Protein AF-A0A017HUB7-F1 (afdb_monomer_lite)

pLDDT: mean 92.75, std 10.97, range [47.0, 98.69]

InterPro domains:
  IPR011008 Dimeric alpha-beta barrel [SSF54909] (2-43)

Organism: NCBI:txid442562

Sequence (48 aa):
MDWASLEDHTVGFRGSEAFTQWRALVSPHFAAPPVVTHSEEVLSSGAG

Structure (mmCIF, N/CA/C/O backbone):
data_AF-A0A017HUB7-F1
#
_entry.id   AF-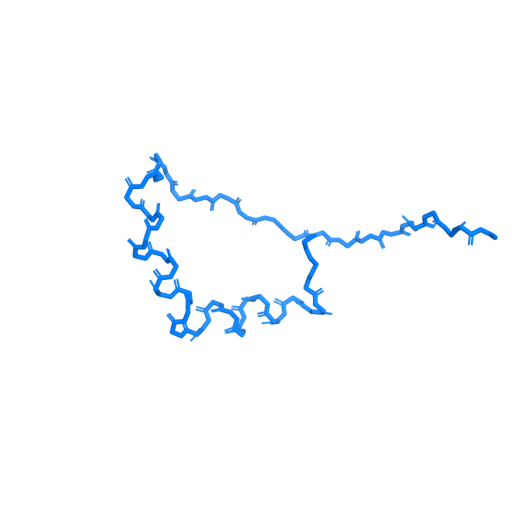A0A017HUB7-F1
#
loop_
_atom_site.group_PDB
_atom_site.id
_atom_site.type_symbol
_atom_site.label_atom_id
_atom_site.label_alt_id
_atom_site.label_comp_id
_atom_site.label_asym_id
_atom_site.label_entity_id
_atom_site.label_seq_id
_atom_site.pdbx_PDB_ins_code
_atom_site.Cartn_x
_atom_site.Cartn_y
_atom_site.Cartn_z
_atom_site.occupancy
_atom_site.B_iso_or_equiv
_atom_site.auth_seq_id
_atom_site.auth_comp_id
_atom_site.auth_asym_id
_atom_site.auth_atom_id
_atom_site.pdbx_PDB_model_num
ATOM 1 N N . MET A 1 1 ? 4.452 12.357 -1.587 1.00 63.50 1 MET A N 1
ATOM 2 C CA . MET A 1 1 ? 3.384 11.364 -1.305 1.00 63.50 1 MET A CA 1
ATOM 3 C C . MET A 1 1 ? 3.843 10.738 -0.027 1.00 63.50 1 MET A C 1
ATOM 5 O O . MET A 1 1 ? 4.671 9.839 -0.067 1.00 63.50 1 MET A O 1
ATOM 9 N N . ASP A 1 2 ? 3.390 11.308 1.075 1.00 85.81 2 ASP A N 1
ATOM 10 C CA . ASP A 1 2 ? 4.089 11.161 2.340 1.00 85.81 2 ASP A CA 1
ATOM 11 C C . ASP A 1 2 ? 3.139 10.527 3.336 1.00 85.81 2 ASP A C 1
ATOM 13 O O . ASP A 1 2 ? 1.967 10.899 3.433 1.00 85.81 2 ASP A O 1
ATOM 17 N N . TRP A 1 3 ? 3.648 9.511 4.019 1.00 94.38 3 TRP A N 1
ATOM 18 C CA . TRP A 1 3 ? 2.976 8.888 5.143 1.00 94.38 3 TRP A CA 1
ATOM 19 C C . TRP A 1 3 ? 3.569 9.466 6.419 1.00 94.38 3 TRP A C 1
ATOM 21 O O . TRP A 1 3 ? 4.778 9.679 6.485 1.00 94.38 3 TRP A O 1
ATOM 31 N N . ALA A 1 4 ? 2.733 9.698 7.430 1.00 95.31 4 ALA A N 1
ATOM 32 C CA . ALA A 1 4 ? 3.224 10.138 8.733 1.00 95.31 4 ALA A CA 1
ATOM 33 C C . ALA A 1 4 ? 4.049 9.037 9.429 1.00 95.31 4 ALA A C 1
ATOM 35 O O . ALA A 1 4 ? 4.973 9.346 10.176 1.00 95.31 4 ALA A O 1
ATOM 36 N N . SER A 1 5 ? 3.753 7.763 9.149 1.00 95.62 5 SER A N 1
ATOM 37 C CA . SER A 1 5 ? 4.517 6.600 9.606 1.00 95.62 5 SER A CA 1
ATOM 38 C C . SER A 1 5 ? 4.489 5.448 8.592 1.00 95.62 5 SER A C 1
ATOM 40 O O . SER A 1 5 ? 3.660 5.407 7.676 1.00 95.62 5 SER A O 1
ATOM 42 N N . LEU A 1 6 ? 5.383 4.468 8.760 1.00 96.38 6 LEU A N 1
ATOM 43 C CA . LEU A 1 6 ? 5.377 3.244 7.952 1.00 96.38 6 LEU A CA 1
ATOM 44 C C . LEU A 1 6 ? 4.105 2.413 8.198 1.00 96.38 6 LEU A C 1
ATOM 46 O O . LEU A 1 6 ? 3.576 1.764 7.286 1.00 96.38 6 LEU A O 1
ATOM 50 N N . GLU A 1 7 ? 3.609 2.437 9.429 1.00 98.12 7 GLU A N 1
ATOM 51 C CA . GLU A 1 7 ? 2.427 1.726 9.897 1.00 98.12 7 GLU A CA 1
ATOM 52 C C . GLU A 1 7 ? 1.150 2.279 9.264 1.00 98.12 7 GLU A C 1
ATOM 54 O O . GLU A 1 7 ? 0.284 1.493 8.875 1.00 98.12 7 GLU A O 1
ATOM 59 N N . ASP A 1 8 ? 1.051 3.596 9.061 1.00 98.00 8 ASP A N 1
ATOM 60 C CA . ASP A 1 8 ? -0.111 4.205 8.400 1.00 98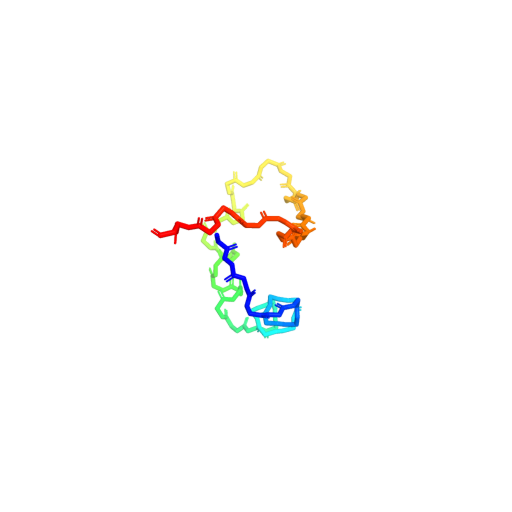.00 8 ASP A CA 1
ATOM 61 C C . ASP A 1 8 ? -0.328 3.634 6.995 1.00 98.00 8 ASP A C 1
ATOM 63 O O . ASP A 1 8 ? -1.464 3.400 6.580 1.00 98.00 8 ASP A O 1
ATOM 67 N N . HIS A 1 9 ? 0.753 3.318 6.279 1.00 97.06 9 HIS A N 1
ATOM 68 C CA . HIS A 1 9 ? 0.661 2.603 5.010 1.00 97.06 9 HIS A CA 1
ATOM 69 C C . HIS A 1 9 ? 0.441 1.097 5.218 1.00 97.06 9 HIS A C 1
ATOM 71 O O . HIS A 1 9 ? -0.513 0.519 4.692 1.00 97.06 9 HIS A O 1
ATOM 77 N N . THR A 1 10 ? 1.364 0.427 5.909 1.00 97.25 10 THR A N 1
ATOM 78 C CA . THR A 1 10 ? 1.470 -1.042 5.871 1.00 97.25 10 THR A CA 1
ATOM 79 C C . THR A 1 10 ? 0.443 -1.759 6.741 1.00 97.25 10 THR A C 1
ATOM 81 O O . THR A 1 10 ? 0.101 -2.903 6.442 1.00 97.25 10 THR A O 1
ATOM 84 N N . VAL A 1 11 ? -0.084 -1.081 7.759 1.00 98.25 11 VAL A N 1
ATOM 85 C CA . VAL A 1 11 ? -1.116 -1.590 8.664 1.00 98.25 11 VAL A CA 1
ATOM 86 C C . VAL A 1 11 ? -2.423 -0.847 8.421 1.00 98.25 11 VAL A C 1
ATOM 88 O O . VAL A 1 11 ? -3.424 -1.482 8.100 1.00 98.25 11 VAL A O 1
ATOM 91 N N . GLY A 1 12 ? -2.409 0.487 8.503 1.00 98.38 12 GLY A N 1
ATOM 92 C CA . GLY A 1 12 ? -3.599 1.326 8.365 1.00 98.38 12 GLY A CA 1
ATOM 93 C C . GLY A 1 12 ? -4.254 1.172 6.996 1.00 98.38 12 GLY A C 1
ATOM 94 O O . GLY A 1 12 ? -5.314 0.560 6.864 1.00 98.38 12 GLY A O 1
ATOM 95 N N . PHE A 1 13 ? -3.607 1.685 5.950 1.00 97.81 13 PHE A N 1
ATOM 96 C CA . PHE A 1 13 ? -4.159 1.629 4.602 1.00 97.81 13 PHE A CA 1
ATOM 97 C C . PHE A 1 13 ? -4.287 0.190 4.106 1.00 97.81 13 PHE A C 1
ATOM 99 O O . PHE A 1 13 ? -5.383 -0.213 3.724 1.00 97.81 13 PHE A O 1
ATOM 106 N N . ARG A 1 14 ? -3.217 -0.614 4.152 1.00 97.88 14 ARG A N 1
ATOM 107 C CA . ARG A 1 14 ? -3.247 -1.992 3.629 1.00 97.88 14 ARG A CA 1
ATOM 108 C C . ARG A 1 14 ? -4.208 -2.930 4.363 1.00 97.88 14 ARG A C 1
ATOM 110 O O . ARG A 1 14 ? -4.661 -3.890 3.747 1.00 97.88 14 ARG A O 1
ATOM 117 N N . GLY A 1 15 ? -4.529 -2.660 5.628 1.00 98.12 15 GLY A N 1
ATOM 118 C CA . GLY A 1 15 ? -5.539 -3.398 6.391 1.00 98.12 15 GLY A CA 1
ATOM 119 C C . GLY A 1 15 ? -6.970 -2.876 6.218 1.00 98.12 15 GLY A C 1
ATOM 120 O O . GLY A 1 15 ? -7.906 -3.505 6.705 1.00 98.12 15 GLY A O 1
ATOM 121 N N . SER A 1 16 ? -7.162 -1.739 5.545 1.00 98.62 16 SER A N 1
ATOM 122 C CA . SER A 1 16 ? -8.471 -1.096 5.407 1.00 98.62 16 SER A CA 1
ATOM 123 C C . SER A 1 16 ? -9.314 -1.654 4.254 1.00 98.62 16 SER A C 1
ATOM 125 O O . SER A 1 16 ? -8.808 -2.191 3.264 1.00 98.62 16 SER A O 1
ATOM 127 N N . GLU A 1 17 ? -10.626 -1.417 4.323 1.00 98.62 17 GLU A N 1
ATOM 128 C CA . GLU A 1 17 ? -11.539 -1.661 3.200 1.00 98.62 17 GLU A CA 1
ATOM 129 C C . GLU A 1 17 ? -11.154 -0.833 1.961 1.00 98.62 17 GLU A C 1
ATOM 131 O O . GLU A 1 17 ? -11.231 -1.319 0.830 1.00 98.62 17 GLU A O 1
ATOM 136 N N . ALA A 1 18 ? -10.648 0.387 2.168 1.00 98.44 18 ALA A N 1
ATOM 137 C CA . ALA A 1 18 ? -10.232 1.277 1.090 1.00 98.44 18 ALA A CA 1
ATOM 138 C C . ALA A 1 18 ? -9.111 0.671 0.228 1.00 98.44 18 ALA A C 1
ATOM 140 O O . ALA A 1 18 ? -9.123 0.845 -0.990 1.00 98.44 18 ALA A O 1
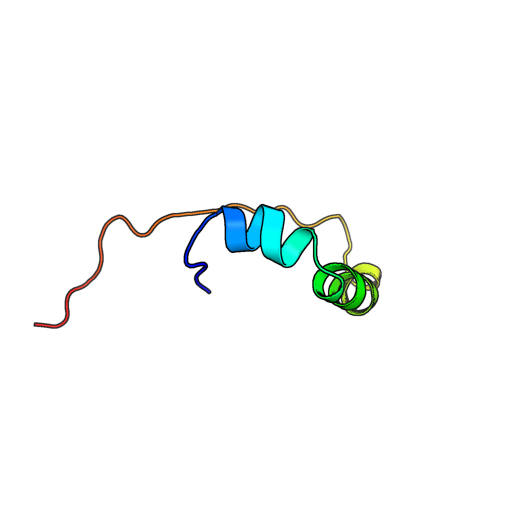ATOM 141 N N . PHE A 1 19 ? -8.179 -0.094 0.809 1.00 98.12 19 PHE A N 1
ATOM 142 C CA . PHE A 1 19 ? -7.169 -0.809 0.021 1.00 98.12 19 PHE A CA 1
ATOM 143 C C . PHE A 1 19 ? -7.795 -1.878 -0.877 1.00 98.12 19 PHE A C 1
ATOM 145 O O . PHE A 1 19 ? -7.407 -2.007 -2.038 1.00 98.12 19 PHE A O 1
ATOM 152 N N . THR A 1 20 ? -8.800 -2.601 -0.381 1.00 98.38 20 THR A N 1
ATOM 153 C CA . THR A 1 20 ? -9.522 -3.604 -1.177 1.00 98.38 20 THR A CA 1
ATOM 154 C C . THR A 1 20 ? -10.267 -2.948 -2.340 1.00 98.38 20 THR A C 1
ATOM 156 O O . THR A 1 20 ? -10.142 -3.399 -3.479 1.00 98.38 20 THR A O 1
ATOM 159 N N . GLN A 1 21 ? -10.972 -1.842 -2.084 1.00 98.69 21 GLN A N 1
ATOM 160 C CA . GLN A 1 21 ? -11.667 -1.076 -3.123 1.00 98.69 21 GLN A CA 1
ATOM 161 C C . GLN A 1 21 ? -10.684 -0.509 -4.157 1.00 98.69 21 GLN A C 1
ATOM 163 O O . GLN A 1 21 ? -10.888 -0.659 -5.361 1.00 98.69 21 GLN A O 1
ATOM 168 N N . TRP A 1 22 ? -9.565 0.064 -3.703 1.00 98.19 22 TRP A N 1
ATOM 169 C CA . TRP A 1 22 ? -8.500 0.543 -4.582 1.00 98.19 22 TRP A CA 1
ATOM 170 C C . TRP A 1 22 ? -7.955 -0.581 -5.468 1.00 98.19 22 TRP A C 1
ATOM 172 O O . TRP A 1 22 ? -7.903 -0.429 -6.689 1.00 98.19 22 TRP A O 1
ATOM 182 N N . ARG A 1 23 ? -7.614 -1.745 -4.890 1.00 98.06 23 ARG A N 1
ATOM 183 C CA . ARG A 1 23 ? -7.141 -2.909 -5.654 1.00 98.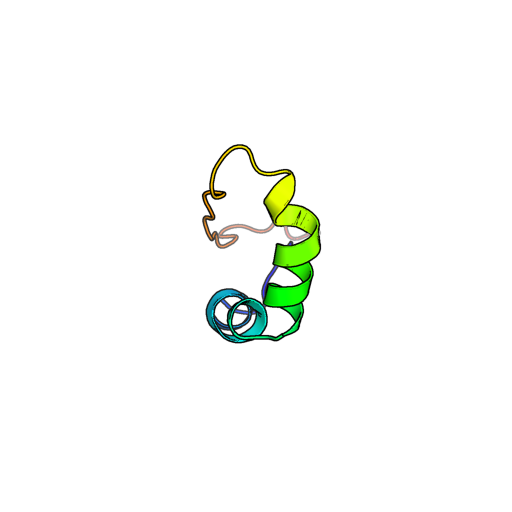06 23 ARG A CA 1
ATOM 184 C C . ARG A 1 23 ? -8.171 -3.371 -6.677 1.00 98.06 23 ARG A C 1
ATOM 186 O O . ARG A 1 23 ? -7.752 -3.719 -7.778 1.00 98.06 23 ARG A O 1
ATOM 193 N N . ALA A 1 24 ? -9.462 -3.374 -6.359 1.00 98.25 24 ALA A N 1
ATOM 194 C CA . ALA A 1 24 ? -10.501 -3.774 -7.307 1.00 98.25 24 ALA A CA 1
ATOM 195 C C . ALA A 1 24 ? -10.519 -2.878 -8.558 1.00 98.25 24 ALA A C 1
ATOM 197 O O . ALA A 1 24 ? -10.680 -3.382 -9.667 1.00 98.25 24 ALA A O 1
ATOM 198 N N . LEU A 1 25 ? -10.282 -1.574 -8.386 1.00 98.44 25 LEU A N 1
ATOM 199 C CA . LEU A 1 25 ? -10.252 -0.609 -9.485 1.00 98.44 25 LEU A CA 1
ATOM 200 C C . LEU A 1 25 ? -8.987 -0.727 -10.343 1.00 98.44 25 LEU A C 1
ATOM 202 O O . LEU A 1 25 ? -9.070 -0.655 -11.565 1.00 98.44 25 LEU A O 1
ATOM 206 N N . VAL A 1 26 ? -7.812 -0.895 -9.725 1.00 97.94 26 VAL A N 1
ATOM 207 C CA . VAL A 1 26 ? -6.537 -0.758 -10.457 1.00 97.94 26 VAL A CA 1
ATOM 208 C C . VAL A 1 26 ? -5.857 -2.079 -10.817 1.00 97.94 26 VAL A C 1
ATOM 210 O O . VAL A 1 26 ? -5.088 -2.117 -11.774 1.00 97.94 26 VAL A O 1
ATOM 213 N N . SER A 1 27 ? -6.125 -3.175 -10.091 1.00 97.62 27 SER A N 1
ATOM 214 C CA . SER A 1 27 ? -5.422 -4.455 -10.310 1.00 97.62 27 SER A CA 1
ATOM 215 C C . SER A 1 27 ? -5.534 -5.010 -11.732 1.00 97.62 27 SER A C 1
ATOM 217 O O . SER A 1 27 ? -4.519 -5.521 -12.205 1.00 97.62 27 SER A O 1
ATOM 219 N N . PRO A 1 28 ? -6.683 -4.914 -12.437 1.00 98.12 28 PRO A N 1
ATOM 220 C CA . PRO A 1 28 ? -6.805 -5.425 -13.807 1.00 98.12 28 PRO A CA 1
ATOM 221 C C . PRO A 1 28 ? -5.859 -4.760 -14.816 1.00 98.12 28 PRO A C 1
ATOM 223 O O . PRO A 1 28 ? -5.634 -5.299 -15.895 1.00 98.12 28 PRO A O 1
ATOM 226 N N . HIS A 1 29 ? -5.309 -3.593 -14.477 1.00 98.12 29 HIS A N 1
ATOM 227 C CA . HIS A 1 29 ? -4.420 -2.826 -15.345 1.00 98.12 29 HIS A CA 1
ATOM 228 C C . HIS A 1 29 ? -2.932 -3.096 -15.075 1.00 98.12 29 HIS A C 1
ATOM 230 O O . HIS A 1 29 ? -2.075 -2.583 -15.794 1.00 98.12 29 HIS A O 1
ATOM 236 N N . PHE A 1 30 ? -2.595 -3.890 -14.055 1.00 97.31 30 PHE A N 1
ATOM 237 C CA . PHE A 1 30 ? -1.210 -4.233 -13.753 1.00 97.31 30 PHE A CA 1
ATOM 238 C C . PHE A 1 30 ? -0.728 -5.417 -14.593 1.00 97.31 30 PHE A C 1
ATOM 240 O O . PHE A 1 30 ? -1.294 -6.503 -14.533 1.00 97.31 30 PHE A O 1
ATOM 247 N N . ALA A 1 31 ? 0.383 -5.231 -15.311 1.00 97.94 31 ALA A N 1
ATOM 248 C CA . ALA A 1 31 ? 1.065 -6.324 -16.008 1.00 97.94 31 ALA A CA 1
ATOM 249 C C . ALA A 1 31 ? 1.683 -7.354 -15.036 1.00 97.94 31 ALA A C 1
ATOM 251 O O . ALA A 1 31 ? 1.819 -8.525 -15.375 1.00 97.94 31 ALA A O 1
ATOM 252 N N . ALA A 1 32 ? 2.053 -6.916 -13.829 1.00 97.75 32 ALA A N 1
ATOM 253 C CA . ALA A 1 32 ? 2.564 -7.737 -12.732 1.00 97.75 32 ALA A CA 1
ATOM 254 C C . ALA A 1 32 ? 2.325 -7.017 -11.388 1.00 97.75 32 ALA A C 1
ATOM 256 O O . ALA A 1 32 ? 2.069 -5.809 -11.386 1.00 97.75 32 ALA A O 1
ATOM 257 N N . PRO A 1 33 ? 2.417 -7.702 -10.231 1.00 95.88 33 PRO A N 1
ATOM 258 C CA . PRO A 1 33 ? 2.342 -7.036 -8.933 1.00 95.88 33 PRO A CA 1
ATOM 259 C C . PRO A 1 33 ? 3.371 -5.893 -8.818 1.00 95.88 33 PRO A C 1
ATOM 261 O O . PRO A 1 33 ? 4.543 -6.107 -9.131 1.00 95.88 33 PRO A O 1
ATOM 264 N N . PRO A 1 34 ? 2.971 -4.687 -8.371 1.00 96.25 34 PRO A N 1
ATOM 265 C CA . PRO A 1 34 ? 3.898 -3.570 -8.238 1.00 96.25 34 PRO A CA 1
ATOM 266 C C . PRO A 1 34 ? 4.907 -3.827 -7.115 1.00 96.25 34 PRO A C 1
ATOM 268 O O . PRO A 1 34 ? 4.540 -4.279 -6.027 1.00 96.25 34 PRO A O 1
ATOM 271 N N . VAL A 1 35 ? 6.168 -3.481 -7.367 1.00 97.06 35 VAL A N 1
ATOM 272 C CA . VAL A 1 35 ? 7.209 -3.408 -6.337 1.00 97.06 35 VAL A CA 1
ATOM 273 C C . VAL A 1 35 ? 7.066 -2.072 -5.618 1.00 97.06 35 VAL A C 1
ATOM 275 O O . VAL A 1 35 ? 6.957 -1.031 -6.262 1.00 97.06 35 VAL A O 1
ATOM 278 N N . VAL A 1 36 ? 7.038 -2.104 -4.288 1.00 95.75 36 VAL A N 1
ATOM 279 C CA . VAL A 1 36 ? 6.847 -0.912 -3.457 1.00 95.75 36 VAL A CA 1
ATOM 280 C C . VAL A 1 36 ? 8.018 -0.790 -2.492 1.00 95.75 36 VAL A C 1
ATOM 282 O O . VAL A 1 36 ? 8.318 -1.741 -1.775 1.00 95.75 36 VAL A O 1
ATOM 285 N N . THR A 1 37 ? 8.660 0.375 -2.480 1.00 96.00 37 THR A N 1
ATOM 286 C CA . THR A 1 37 ? 9.736 0.741 -1.551 1.00 96.00 37 THR A CA 1
ATOM 287 C C . THR A 1 37 ? 9.316 1.938 -0.710 1.00 96.00 37 THR A C 1
ATOM 289 O O . THR A 1 37 ? 8.549 2.785 -1.171 1.00 96.00 37 THR A O 1
ATOM 292 N N . HIS A 1 38 ? 9.855 2.030 0.501 1.00 95.50 38 HIS A N 1
ATOM 293 C CA . HIS A 1 38 ? 9.685 3.175 1.393 1.00 95.50 38 HIS A CA 1
ATOM 294 C C . HIS A 1 38 ? 11.016 3.904 1.531 1.00 95.50 38 HIS A C 1
ATOM 296 O O . HIS A 1 38 ? 12.083 3.299 1.423 1.00 95.50 38 HIS A O 1
ATOM 302 N N . SER A 1 39 ? 10.963 5.214 1.724 1.00 93.94 39 SER A N 1
ATOM 303 C CA . SER A 1 39 ? 12.148 6.056 1.862 1.00 93.94 39 SER A CA 1
ATOM 304 C C . SER A 1 39 ? 11.848 7.182 2.835 1.00 93.94 39 SER A C 1
ATOM 306 O O . SER A 1 39 ? 10.690 7.559 3.003 1.00 93.94 39 SER A O 1
ATOM 308 N N . GLU A 1 40 ? 12.896 7.698 3.459 1.00 92.12 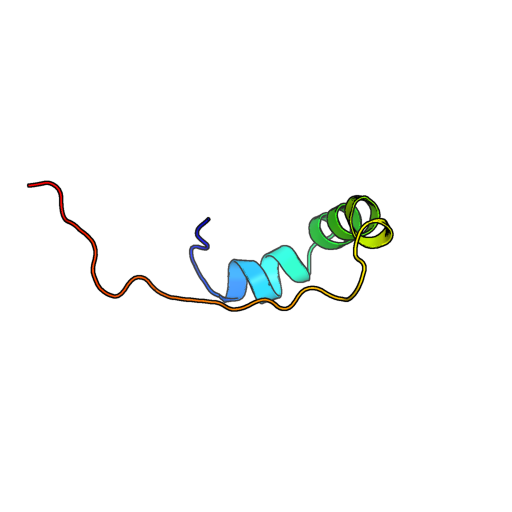40 GLU A N 1
ATOM 309 C CA . GLU A 1 40 ? 12.831 8.826 4.378 1.00 92.12 40 GLU A CA 1
ATOM 310 C C . GLU A 1 40 ? 13.688 9.963 3.819 1.00 92.12 40 GLU A C 1
ATOM 312 O O . GLU A 1 40 ? 14.763 9.731 3.255 1.00 92.12 40 GLU A O 1
ATOM 317 N N . GLU A 1 41 ? 13.195 11.192 3.935 1.00 90.56 41 GLU A N 1
ATOM 318 C CA . GLU A 1 41 ? 13.945 12.380 3.551 1.00 90.56 41 GLU A CA 1
ATOM 319 C C . GLU A 1 41 ? 15.001 12.678 4.621 1.00 90.56 41 GLU A C 1
ATOM 321 O O . GLU A 1 41 ? 14.687 13.071 5.739 1.00 90.56 41 GLU A O 1
ATOM 326 N N . VAL A 1 42 ? 16.275 12.489 4.276 1.00 90.69 42 VAL A N 1
ATOM 327 C CA . VAL A 1 42 ? 17.404 12.699 5.205 1.00 90.69 42 VAL A CA 1
ATOM 328 C C . VAL A 1 42 ? 17.960 14.124 5.179 1.00 90.69 42 VAL A C 1
ATOM 330 O O . VAL A 1 42 ? 18.730 14.515 6.052 1.00 90.69 42 VAL A O 1
ATOM 333 N N . LEU A 1 43 ? 17.597 14.900 4.160 1.00 90.31 43 LEU A N 1
ATOM 334 C CA . LEU A 1 43 ? 17.986 16.291 3.981 1.00 90.31 43 LEU A CA 1
ATOM 335 C C . LEU A 1 43 ? 16.811 17.019 3.352 1.00 90.31 43 LEU A C 1
ATOM 337 O O . LEU A 1 43 ? 16.422 16.678 2.238 1.00 90.31 43 LEU A O 1
ATOM 341 N N 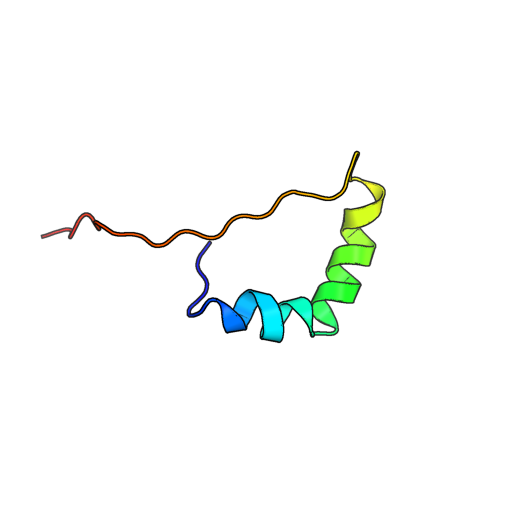. SER A 1 44 ? 16.310 18.039 4.042 1.00 82.62 44 SER A N 1
ATOM 342 C CA . SER A 1 44 ? 15.310 18.934 3.480 1.00 82.62 44 SER A CA 1
ATOM 343 C C . SER A 1 44 ? 15.911 20.301 3.205 1.00 82.62 44 SER A C 1
ATOM 345 O O . SER A 1 44 ? 16.676 20.845 4.007 1.00 82.62 44 SER A O 1
ATOM 347 N N . SER A 1 45 ? 15.574 20.862 2.048 1.00 79.19 45 SER A N 1
ATOM 348 C CA . SER A 1 45 ? 15.912 22.238 1.701 1.00 79.19 45 SER A CA 1
ATOM 349 C C . SER A 1 45 ? 15.033 23.171 2.531 1.00 79.19 45 SER A C 1
ATOM 351 O O . SER A 1 45 ? 13.931 23.524 2.113 1.00 79.19 45 SER A O 1
ATOM 353 N N . GLY A 1 46 ? 15.518 23.588 3.701 1.00 68.50 46 GLY A N 1
ATOM 354 C CA . GLY A 1 46 ? 14.899 24.674 4.452 1.00 68.50 46 GLY A CA 1
ATOM 355 C C . GLY A 1 46 ? 14.899 25.946 3.606 1.00 68.50 46 GLY A C 1
ATOM 356 O O . GLY A 1 46 ? 15.962 26.494 3.317 1.00 68.50 46 GLY A O 1
ATOM 357 N N . ALA A 1 47 ? 13.719 26.402 3.184 1.00 60.31 47 ALA A N 1
ATOM 358 C CA . ALA A 1 47 ? 13.561 27.771 2.715 1.00 60.31 47 ALA A CA 1
ATOM 359 C C . ALA A 1 47 ? 13.821 28.684 3.922 1.00 60.31 47 ALA A C 1
ATOM 361 O O . ALA A 1 47 ? 13.082 28.625 4.907 1.00 60.31 47 ALA A O 1
ATOM 362 N N . GLY A 1 48 ? 14.936 29.416 3.873 1.00 47.00 48 GLY A N 1
ATOM 363 C CA . GLY A 1 48 ? 15.252 30.475 4.832 1.00 47.00 48 GLY A CA 1
ATOM 364 C C . GLY A 1 48 ? 14.300 31.657 4.734 1.00 47.00 48 GLY A C 1
ATOM 365 O O . GLY A 1 48 ? 13.586 31.769 3.710 1.00 47.00 48 GLY A O 1
#

Secondary structure (DSSP, 8-state):
---SSHHIIIIIIHHSHHHHHHHHHHGGG-SSPPP------S------

Radius of gyration: 14.62 Å; chains: 1; bounding box: 30×38×26 Å

Foldseek 3Di:
DDDPDPCCVPPVCCVDPNVVVVCVVCVVVDPDDDDDDDDDDPDDDDPD